Protein AF-A0A7C2TWU6-F1 (afdb_monomer_lite)

Structure (mmCIF, N/CA/C/O backbone):
data_AF-A0A7C2TWU6-F1
#
_entry.id   AF-A0A7C2TWU6-F1
#
loop_
_atom_site.group_PDB
_atom_site.id
_atom_site.type_symbol
_atom_site.label_atom_id
_atom_site.label_alt_id
_atom_site.label_comp_id
_atom_site.label_asym_id
_atom_site.label_entity_id
_atom_site.label_seq_id
_atom_site.pdbx_PDB_ins_code
_atom_site.Cartn_x
_atom_site.Cartn_y
_atom_site.Cartn_z
_atom_site.occupancy
_atom_site.B_iso_or_equiv
_atom_site.auth_seq_id
_atom_site.auth_comp_id
_atom_site.auth_asym_id
_atom_site.auth_atom_id
_atom_site.pdbx_PDB_model_num
ATOM 1 N N . MET A 1 1 ? -16.627 4.616 4.649 1.00 84.94 1 MET A N 1
ATOM 2 C CA . MET A 1 1 ? -16.477 3.192 4.281 1.00 84.94 1 MET A CA 1
ATOM 3 C C . MET A 1 1 ? -15.461 2.556 5.219 1.00 84.94 1 MET A C 1
ATOM 5 O O . MET A 1 1 ? -14.536 3.249 5.632 1.00 84.94 1 MET A O 1
ATOM 9 N N . SER A 1 2 ? -15.648 1.296 5.599 1.00 95.12 2 SER A N 1
ATOM 10 C CA . SER A 1 2 ? -14.759 0.549 6.500 1.00 95.12 2 SER A CA 1
ATOM 11 C C . SER A 1 2 ? -14.535 -0.867 5.976 1.00 95.12 2 SER A C 1
ATOM 13 O O . SER A 1 2 ? -15.329 -1.351 5.170 1.00 95.12 2 SER A O 1
ATOM 15 N N . ALA A 1 3 ? -13.453 -1.504 6.413 1.00 96.31 3 ALA A N 1
ATOM 16 C CA . ALA A 1 3 ? -13.090 -2.871 6.059 1.00 96.31 3 ALA A CA 1
ATOM 17 C C . ALA A 1 3 ? -12.436 -3.579 7.249 1.00 96.31 3 ALA A C 1
ATOM 19 O O . ALA A 1 3 ? -12.066 -2.941 8.234 1.00 96.31 3 ALA A O 1
ATOM 20 N N . ILE A 1 4 ? -12.318 -4.900 7.155 1.00 96.81 4 ILE A N 1
ATOM 21 C CA . ILE A 1 4 ? -11.603 -5.700 8.147 1.00 96.81 4 ILE A CA 1
ATOM 22 C C . ILE A 1 4 ? -10.100 -5.559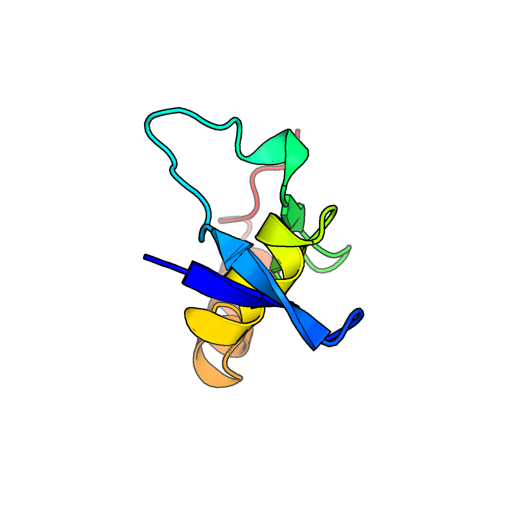 7.897 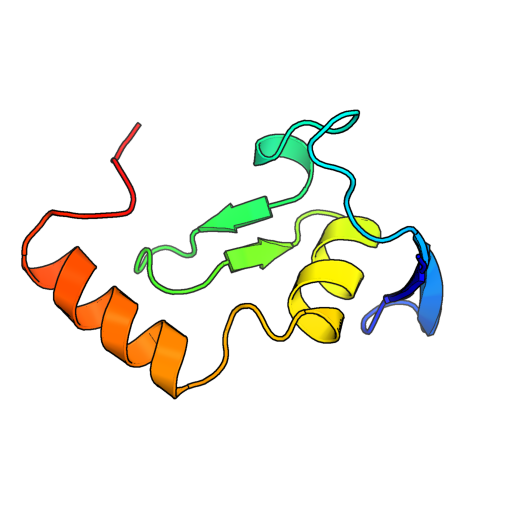1.00 96.81 4 ILE A C 1
ATOM 24 O O . ILE A 1 4 ? -9.636 -5.769 6.776 1.00 96.81 4 ILE A O 1
ATOM 28 N N . ASP A 1 5 ? -9.345 -5.188 8.929 1.00 93.62 5 ASP A N 1
ATOM 29 C CA . ASP A 1 5 ? -7.890 -5.295 8.907 1.00 93.62 5 ASP A CA 1
ATOM 30 C C . ASP A 1 5 ? -7.505 -6.781 8.913 1.00 93.62 5 ASP A C 1
ATOM 32 O O . ASP A 1 5 ? -7.799 -7.474 9.890 1.00 93.62 5 ASP A O 1
ATOM 36 N N . PRO A 1 6 ? -6.834 -7.292 7.867 1.00 91.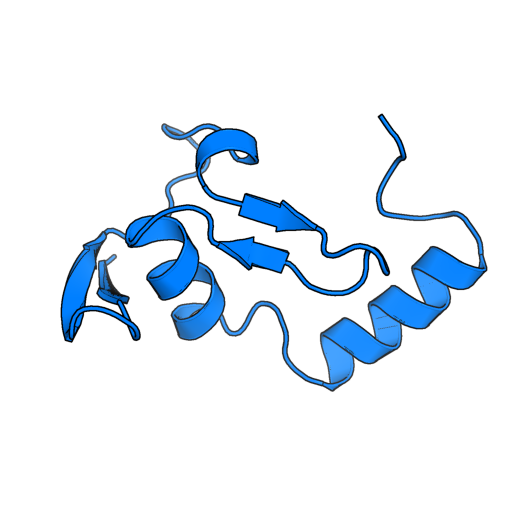25 6 PRO A N 1
ATOM 37 C CA . PRO A 1 6 ? -6.505 -8.712 7.772 1.00 91.25 6 PRO A CA 1
ATOM 38 C C . PRO A 1 6 ? -5.552 -9.194 8.872 1.00 91.25 6 PRO A C 1
ATOM 40 O O . PRO A 1 6 ? -5.454 -10.398 9.084 1.00 91.25 6 PRO A O 1
ATOM 43 N N . LYS A 1 7 ? -4.831 -8.292 9.557 1.00 93.44 7 LYS A N 1
ATOM 44 C CA . LYS A 1 7 ? -3.892 -8.680 10.619 1.00 93.44 7 LYS A CA 1
ATOM 45 C C . LYS A 1 7 ? -4.545 -8.809 11.990 1.00 93.44 7 LYS A C 1
ATOM 47 O O . LYS A 1 7 ? -4.207 -9.726 12.726 1.00 93.44 7 LYS A O 1
ATOM 52 N N . SER A 1 8 ? -5.431 -7.881 12.348 1.00 92.25 8 SER A N 1
ATOM 53 C CA . SER A 1 8 ? -6.082 -7.870 13.667 1.00 92.25 8 SER A CA 1
ATOM 54 C C . SER A 1 8 ? -7.505 -8.432 13.672 1.00 92.25 8 SER A C 1
ATOM 56 O O . SER A 1 8 ? -8.021 -8.742 14.739 1.00 92.25 8 SER A O 1
ATOM 58 N N . GLY A 1 9 ? -8.161 -8.547 12.512 1.00 94.19 9 GLY A N 1
ATOM 59 C CA . GLY A 1 9 ? -9.578 -8.915 12.411 1.00 94.19 9 GLY A CA 1
ATOM 60 C C . GLY A 1 9 ? -10.544 -7.783 12.787 1.00 94.19 9 GLY A C 1
ATOM 61 O O . GLY A 1 9 ? -11.760 -7.950 12.701 1.00 94.19 9 GLY A O 1
ATOM 62 N N . GLU A 1 10 ? -10.033 -6.612 13.171 1.00 95.69 10 GLU A N 1
ATOM 63 C CA . GLU A 1 10 ? -10.855 -5.469 13.555 1.00 95.69 10 GLU A CA 1
ATOM 64 C C . GLU A 1 10 ? -11.440 -4.744 12.339 1.00 95.69 10 GLU A C 1
ATOM 66 O O . GLU A 1 10 ? -10.788 -4.561 11.308 1.00 95.69 10 GLU A O 1
ATOM 71 N N . LYS A 1 11 ? -12.670 -4.242 12.485 1.00 97.56 11 LYS A N 1
ATOM 72 C CA . LYS A 1 11 ? -13.289 -3.360 11.494 1.00 97.56 11 LYS A CA 1
ATOM 73 C C . LYS A 1 11 ? -12.760 -1.937 11.660 1.00 97.56 11 LYS A C 1
ATOM 75 O O . LYS A 1 11 ? -13.092 -1.253 12.624 1.00 97.56 11 LYS A O 1
ATOM 80 N N . VAL A 1 12 ? -11.995 -1.465 10.682 1.00 97.38 12 VAL A N 1
ATOM 81 C CA . VAL A 1 12 ? -11.363 -0.138 10.676 1.00 97.38 12 VAL A CA 1
ATOM 82 C C . VAL A 1 12 ? -11.858 0.709 9.498 1.00 97.38 12 VAL A C 1
ATOM 84 O O . VAL A 1 12 ? -12.288 0.164 8.475 1.00 97.38 12 VAL A O 1
ATOM 87 N N . PRO A 1 13 ? -11.853 2.051 9.594 1.00 97.62 13 PRO A N 1
ATOM 88 C CA . PRO A 1 13 ? -12.179 2.903 8.452 1.00 97.62 13 PRO A CA 1
ATOM 89 C C . PRO A 1 13 ? -11.175 2.703 7.309 1.00 97.62 13 PRO A C 1
ATOM 91 O O . PRO A 1 13 ? -9.991 2.467 7.546 1.00 97.62 13 PRO A O 1
ATOM 94 N N . LEU A 1 14 ? -11.644 2.838 6.066 1.00 97.81 14 LEU A N 1
ATOM 95 C CA . LEU A 1 14 ? -10.752 2.934 4.910 1.00 97.81 14 LEU A CA 1
ATOM 96 C C . LEU A 1 14 ? -10.032 4.283 4.897 1.00 97.81 14 LEU A C 1
ATOM 98 O O . LEU A 1 14 ? -10.538 5.278 5.425 1.00 97.81 14 LEU A O 1
ATOM 102 N N . PHE A 1 15 ? -8.869 4.309 4.252 1.00 98.25 15 PHE A N 1
ATOM 103 C CA . PHE A 1 15 ? -8.084 5.521 4.080 1.00 98.25 15 PHE A CA 1
ATOM 104 C C . PHE A 1 15 ? -8.890 6.630 3.394 1.00 98.25 15 PHE A C 1
ATOM 106 O O . PHE A 1 15 ? -9.582 6.405 2.400 1.00 98.25 15 PHE A O 1
ATOM 113 N N . ASN A 1 16 ? -8.772 7.848 3.916 1.00 97.44 16 ASN A N 1
ATOM 114 C CA . ASN A 1 16 ? -9.405 9.037 3.370 1.00 97.44 16 ASN A CA 1
ATOM 115 C C . ASN A 1 16 ? -8.338 10.041 2.903 1.00 97.44 16 ASN A C 1
ATOM 117 O O . ASN A 1 16 ? -7.841 10.809 3.733 1.00 97.44 16 ASN A O 1
ATOM 121 N N . PRO A 1 17 ? -8.038 10.123 1.593 1.00 96.56 17 PRO A N 1
ATOM 122 C CA . PRO A 1 17 ? -6.996 11.011 1.071 1.00 96.56 17 PRO A CA 1
ATOM 123 C C . PRO A 1 17 ? -7.262 12.500 1.330 1.00 96.56 17 PRO A C 1
ATOM 125 O O . PRO A 1 17 ? -6.331 13.293 1.324 1.00 96.56 17 PRO A O 1
ATOM 128 N N . ARG A 1 18 ? -8.515 12.900 1.603 1.00 97.12 18 ARG A N 1
ATOM 129 C CA . ARG A 1 18 ? -8.862 14.295 1.934 1.00 97.12 18 ARG A CA 1
ATOM 130 C C . ARG A 1 18 ? -8.518 14.686 3.373 1.00 97.12 18 ARG A C 1
ATOM 132 O O . ARG A 1 18 ? -8.570 15.864 3.702 1.00 97.12 18 ARG A O 1
ATOM 139 N N . LYS A 1 19 ? -8.251 13.712 4.250 1.00 97.12 19 LYS A N 1
ATOM 140 C CA . LYS A 1 19 ? -8.010 13.935 5.689 1.00 97.12 19 LYS A CA 1
ATOM 141 C C . LYS A 1 19 ? -6.722 13.295 6.205 1.00 97.12 19 LYS A C 1
ATOM 143 O O . LYS A 1 19 ? -6.259 13.663 7.279 1.00 97.12 19 LYS A O 1
ATOM 148 N N . GLN A 1 20 ? -6.171 12.318 5.492 1.00 97.88 20 GLN A N 1
ATOM 149 C CA . GLN A 1 20 ? -5.050 11.503 5.947 1.00 97.88 20 GLN A CA 1
ATOM 150 C C . GLN A 1 20 ? -3.875 11.606 4.977 1.00 97.88 20 GLN A C 1
ATOM 152 O O . GLN A 1 20 ? -4.052 11.634 3.761 1.00 97.88 20 GLN A O 1
ATOM 157 N N . LYS A 1 21 ? -2.658 11.633 5.527 1.00 97.75 21 LYS A N 1
ATOM 158 C CA . LYS A 1 21 ? -1.423 11.705 4.740 1.00 97.75 21 LYS A CA 1
ATOM 159 C C . LYS A 1 21 ? -1.042 10.318 4.223 1.00 97.75 21 LYS A C 1
ATOM 161 O O . LYS A 1 21 ? -0.934 9.383 5.013 1.00 97.75 21 LYS A O 1
ATOM 166 N N . TRP A 1 22 ? -0.804 10.188 2.917 1.00 95.62 22 TRP A N 1
ATOM 167 C CA . TRP A 1 22 ? -0.473 8.906 2.276 1.00 95.62 22 TRP A CA 1
ATOM 168 C C . TRP A 1 22 ? 0.727 8.205 2.930 1.00 95.62 22 TRP A C 1
ATOM 170 O O . TRP A 1 22 ? 0.624 7.050 3.332 1.00 95.62 22 TRP A O 1
ATOM 180 N N . ASN A 1 23 ? 1.832 8.927 3.122 1.00 95.69 23 ASN A N 1
ATOM 181 C CA . ASN A 1 23 ? 3.085 8.406 3.681 1.00 95.69 23 ASN A CA 1
ATOM 182 C C . ASN A 1 23 ? 2.987 7.893 5.133 1.00 95.69 23 ASN A C 1
ATOM 184 O O . ASN A 1 23 ? 3.830 7.108 5.558 1.00 95.69 23 ASN A O 1
ATOM 188 N N . MET A 1 24 ? 1.959 8.295 5.887 1.00 97.62 24 MET A N 1
ATOM 189 C CA . MET A 1 24 ? 1.695 7.760 7.230 1.00 97.62 24 MET A CA 1
ATOM 190 C C . MET A 1 24 ? 1.024 6.384 7.185 1.00 97.62 24 MET A C 1
ATOM 192 O O . MET A 1 24 ? 1.176 5.583 8.105 1.00 97.62 24 MET A O 1
ATOM 196 N N . HIS A 1 25 ? 0.275 6.094 6.120 1.00 97.88 25 HIS A N 1
ATOM 197 C CA . HIS A 1 25 ? -0.511 4.867 6.001 1.00 97.88 25 HIS A CA 1
ATOM 198 C C . HIS A 1 25 ? 0.080 3.861 5.020 1.00 97.88 25 HIS A C 1
ATOM 200 O O . HIS A 1 25 ? -0.199 2.671 5.171 1.00 97.88 25 H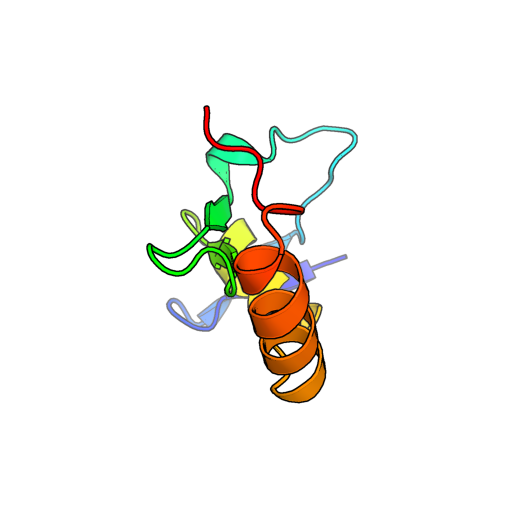IS A O 1
ATOM 206 N N . PHE A 1 26 ? 0.898 4.307 4.067 1.00 97.50 26 PHE A N 1
ATOM 207 C CA . PHE A 1 26 ? 1.415 3.481 2.985 1.00 97.50 26 PHE A CA 1
ATOM 208 C C . PHE A 1 26 ? 2.887 3.759 2.684 1.00 97.50 26 PHE A C 1
ATOM 210 O O . PHE A 1 26 ? 3.424 4.826 2.984 1.00 97.50 26 PHE A O 1
ATOM 217 N N . TYR A 1 27 ? 3.530 2.784 2.056 1.00 95.56 27 TYR A N 1
ATOM 218 C CA . TYR A 1 27 ? 4.818 2.921 1.389 1.00 95.56 27 TYR A CA 1
ATOM 219 C C . TYR A 1 27 ? 4.906 1.955 0.214 1.00 95.56 27 TYR A C 1
ATOM 221 O O . TYR A 1 27 ? 4.102 1.031 0.110 1.00 95.56 27 TYR A O 1
ATOM 229 N N . TRP A 1 28 ? 5.871 2.192 -0.663 1.00 94.31 28 TRP A N 1
ATOM 230 C CA . TRP A 1 28 ? 6.229 1.253 -1.716 1.00 94.31 28 TRP A CA 1
ATOM 231 C C . TRP A 1 28 ? 7.211 0.223 -1.178 1.00 94.31 28 TRP A C 1
ATOM 233 O O . TRP A 1 28 ? 8.061 0.562 -0.356 1.00 94.31 28 TRP A O 1
ATOM 243 N N . ASP A 1 29 ? 7.085 -1.024 -1.616 1.00 94.50 29 ASP A N 1
ATOM 244 C CA . ASP A 1 29 ? 8.139 -2.011 -1.406 1.00 94.50 29 ASP A CA 1
ATOM 245 C C . ASP A 1 29 ? 9.423 -1.618 -2.158 1.00 94.50 29 ASP A C 1
ATOM 247 O O . ASP A 1 29 ? 9.425 -0.693 -2.969 1.00 94.50 29 ASP A O 1
ATOM 251 N N . GLU A 1 30 ? 10.521 -2.328 -1.902 1.00 91.44 30 GLU A N 1
ATOM 252 C CA . GLU A 1 30 ? 11.830 -2.024 -2.503 1.00 91.44 30 GLU A CA 1
ATOM 253 C C . GLU A 1 30 ? 11.806 -2.062 -4.037 1.00 91.44 30 GLU A C 1
ATOM 255 O O . GLU A 1 30 ? 12.522 -1.307 -4.688 1.00 91.44 30 GLU A O 1
ATOM 260 N N . SER A 1 31 ? 10.942 -2.902 -4.616 1.00 91.62 31 SER A N 1
ATOM 261 C CA . SER A 1 31 ? 10.761 -2.985 -6.067 1.00 91.62 31 SER A CA 1
ATOM 262 C C . SER A 1 31 ? 9.945 -1.830 -6.655 1.00 91.62 31 SER A C 1
ATOM 264 O O . SER A 1 31 ? 9.913 -1.663 -7.871 1.00 91.62 31 SER A O 1
ATOM 266 N N . GLY A 1 32 ? 9.245 -1.051 -5.825 1.00 93.31 32 GLY A N 1
ATOM 267 C CA . GLY A 1 32 ? 8.361 0.015 -6.281 1.00 93.31 32 GLY A CA 1
ATOM 268 C C . GLY A 1 32 ? 7.055 -0.466 -6.924 1.00 93.31 32 GLY A C 1
ATOM 269 O O . GLY A 1 32 ? 6.331 0.326 -7.526 1.00 93.31 32 GLY A O 1
ATOM 270 N N . THR A 1 33 ? 6.720 -1.752 -6.812 1.00 95.25 33 THR A N 1
ATOM 271 C CA . THR A 1 33 ? 5.580 -2.357 -7.525 1.00 95.25 33 THR A CA 1
ATOM 272 C C . THR A 1 33 ? 4.377 -2.610 -6.620 1.00 95.25 33 THR A C 1
ATOM 274 O O . THR A 1 33 ? 3.228 -2.636 -7.085 1.00 95.25 33 THR A O 1
ATOM 277 N N . LYS A 1 34 ? 4.599 -2.742 -5.309 1.00 96.56 34 LYS A N 1
ATOM 278 C CA . LYS A 1 34 ? 3.557 -3.038 -4.323 1.00 96.56 34 LYS A CA 1
ATOM 279 C C . LYS A 1 34 ? 3.400 -1.901 -3.327 1.00 96.56 34 LYS A C 1
ATOM 281 O O . LYS A 1 34 ? 4.366 -1.378 -2.784 1.00 96.56 34 LYS A O 1
ATOM 286 N N . ILE A 1 35 ? 2.146 -1.584 -3.025 1.00 96.88 35 ILE A N 1
ATOM 287 C CA . ILE A 1 35 ? 1.776 -0.663 -1.952 1.00 96.88 35 ILE A CA 1
ATOM 288 C C . ILE A 1 35 ? 1.620 -1.468 -0.668 1.00 96.88 35 ILE A C 1
ATOM 290 O O . ILE A 1 35 ? 0.754 -2.338 -0.572 1.00 96.88 35 ILE A O 1
ATOM 294 N N . ILE A 1 36 ? 2.420 -1.162 0.342 1.00 96.81 36 ILE A N 1
ATOM 295 C CA . ILE A 1 36 ? 2.374 -1.815 1.644 1.00 96.81 36 ILE A CA 1
ATOM 296 C C . ILE A 1 36 ? 1.757 -0.867 2.672 1.00 96.81 36 ILE A C 1
ATOM 298 O O . ILE A 1 36 ? 2.126 0.302 2.775 1.00 96.81 36 ILE A O 1
ATOM 302 N N . GLY A 1 37 ? 0.799 -1.371 3.452 1.00 96.69 37 GLY A N 1
ATOM 303 C CA . GLY A 1 37 ? 0.233 -0.626 4.576 1.00 96.69 37 GLY A CA 1
ATOM 304 C C . GLY A 1 37 ? 1.220 -0.510 5.747 1.00 96.69 37 GLY A C 1
ATOM 305 O O . GLY A 1 37 ? 1.939 -1.460 6.052 1.00 96.69 37 GLY A O 1
ATOM 306 N N . ARG A 1 38 ? 1.223 0.632 6.442 1.00 96.75 38 ARG A N 1
ATOM 307 C CA . ARG A 1 38 ? 1.971 0.880 7.697 1.00 96.75 38 ARG A CA 1
ATOM 308 C C . ARG A 1 38 ? 1.103 0.790 8.955 1.00 96.75 38 ARG A C 1
ATOM 310 O O . ARG A 1 38 ? 1.618 0.697 10.060 1.00 96.75 38 ARG A O 1
ATOM 317 N N . THR A 1 39 ? -0.215 0.861 8.788 1.00 97.38 39 THR A N 1
ATOM 318 C CA . THR A 1 39 ? -1.206 0.945 9.873 1.00 97.38 39 THR A CA 1
ATOM 319 C C . THR A 1 39 ? -2.358 -0.021 9.610 1.00 97.38 39 THR A C 1
ATOM 321 O O . THR A 1 39 ? -2.543 -0.436 8.465 1.00 97.38 39 THR A O 1
ATOM 324 N N . LYS A 1 40 ? -3.196 -0.297 10.623 1.00 97.62 40 LYS A N 1
ATOM 325 C CA . LYS A 1 40 ? -4.441 -1.077 10.461 1.00 97.62 40 LYS A CA 1
ATOM 326 C C . LYS A 1 40 ? -5.309 -0.547 9.308 1.00 97.62 40 LYS A C 1
ATOM 328 O O . LYS A 1 40 ? -5.747 -1.310 8.455 1.00 97.62 40 LYS A O 1
ATOM 333 N N . ILE A 1 41 ? -5.467 0.780 9.221 1.00 97.88 41 ILE A N 1
ATOM 334 C CA . ILE A 1 41 ? -6.168 1.458 8.113 1.00 97.88 41 ILE A CA 1
ATOM 335 C C . ILE A 1 41 ? -5.489 1.161 6.770 1.00 97.88 41 ILE A C 1
ATOM 337 O O . ILE A 1 41 ? -6.167 0.857 5.791 1.00 97.88 41 ILE A O 1
ATOM 341 N N . GLY A 1 42 ? -4.156 1.231 6.715 1.00 97.62 42 GLY A N 1
ATOM 342 C CA . GLY A 1 42 ? -3.387 0.943 5.506 1.00 97.62 42 GLY A CA 1
ATOM 343 C C . GLY A 1 42 ? -3.549 -0.504 5.033 1.00 97.62 42 GLY A C 1
ATOM 344 O O . GLY A 1 42 ? -3.866 -0.731 3.868 1.00 97.62 42 GLY A O 1
ATOM 345 N N . TRP A 1 43 ? -3.399 -1.484 5.929 1.00 97.75 43 TRP A N 1
ATOM 346 C CA . TRP A 1 43 ? -3.565 -2.909 5.609 1.00 97.75 43 TRP A CA 1
ATOM 347 C C . TRP A 1 43 ? -4.988 -3.243 5.161 1.00 97.75 43 TRP A C 1
ATOM 349 O O . TRP A 1 43 ? -5.169 -3.889 4.123 1.00 97.75 43 TRP A O 1
ATOM 359 N N . ALA A 1 44 ? -5.992 -2.744 5.887 1.00 97.94 44 ALA A N 1
ATOM 360 C CA . ALA A 1 44 ? -7.392 -2.896 5.511 1.00 97.94 44 ALA A CA 1
ATOM 361 C C . ALA A 1 44 ? -7.673 -2.272 4.137 1.00 97.94 44 ALA A C 1
ATOM 363 O O .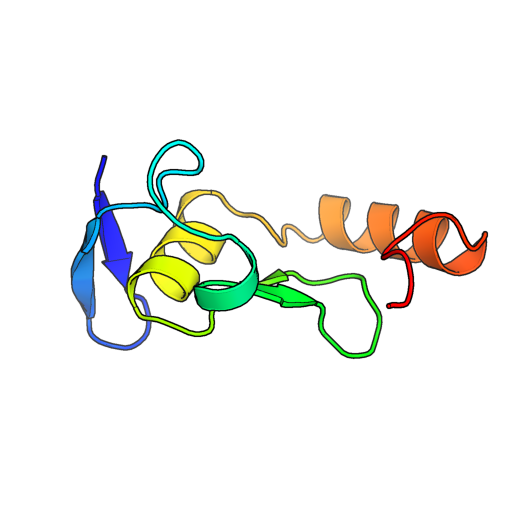 ALA A 1 44 ? -8.342 -2.882 3.309 1.00 97.94 44 ALA A O 1
ATOM 364 N N . THR A 1 45 ? -7.117 -1.088 3.855 1.00 98.06 45 THR A N 1
ATOM 365 C CA . THR A 1 45 ? -7.323 -0.389 2.577 1.00 98.06 45 THR A CA 1
ATOM 366 C C . THR A 1 45 ? -6.677 -1.112 1.402 1.00 98.06 45 THR A C 1
ATOM 368 O O . THR A 1 45 ? -7.349 -1.322 0.395 1.00 98.06 45 THR A O 1
ATOM 371 N N . VAL A 1 46 ? -5.411 -1.527 1.522 1.00 97.88 46 VAL A N 1
ATOM 372 C CA . VAL A 1 46 ? -4.703 -2.264 0.458 1.00 97.88 46 VAL A CA 1
ATOM 373 C C . VAL A 1 46 ? -5.474 -3.524 0.072 1.00 97.88 46 VAL A C 1
ATOM 375 O O . VAL A 1 46 ? -5.627 -3.814 -1.115 1.00 97.88 46 VAL A O 1
ATOM 378 N N . THR A 1 47 ? -5.998 -4.233 1.072 1.00 96.56 47 THR A N 1
ATOM 379 C CA . THR A 1 47 ? -6.751 -5.477 0.884 1.00 96.56 47 THR A CA 1
ATOM 380 C C . THR A 1 47 ? -8.133 -5.210 0.295 1.00 96.56 47 THR A C 1
ATOM 382 O O . THR A 1 47 ? -8.483 -5.773 -0.740 1.00 96.56 47 THR A O 1
ATOM 385 N N . ALA A 1 48 ? -8.908 -4.309 0.905 1.00 97.06 48 ALA A N 1
ATOM 386 C CA . ALA A 1 48 ? -10.280 -4.019 0.495 1.00 97.06 48 ALA A CA 1
ATOM 387 C C . ALA A 1 48 ? -10.365 -3.411 -0.910 1.00 97.06 48 ALA A C 1
ATOM 389 O O . ALA A 1 48 ? -11.274 -3.743 -1.667 1.00 97.06 48 ALA A O 1
ATOM 390 N N . LEU A 1 49 ? -9.411 -2.546 -1.268 1.00 96.81 49 LEU A N 1
ATOM 391 C CA . LEU A 1 49 ? -9.339 -1.914 -2.587 1.00 96.81 49 LEU A CA 1
ATOM 392 C C . LEU A 1 49 ? -8.488 -2.705 -3.586 1.00 96.81 49 LEU A C 1
ATOM 394 O O . LEU A 1 49 ? -8.298 -2.250 -4.709 1.00 96.81 49 LEU A O 1
ATOM 398 N N . LYS A 1 50 ? -7.976 -3.878 -3.188 1.00 97.06 50 LYS A N 1
ATOM 399 C CA . LYS A 1 50 ? -7.185 -4.781 -4.033 1.00 97.06 50 LYS A CA 1
ATOM 400 C C . LYS A 1 50 ? -6.039 -4.055 -4.764 1.00 97.06 50 LYS A C 1
ATOM 402 O O . LYS A 1 50 ? -5.786 -4.279 -5.944 1.00 97.06 50 LYS A O 1
ATOM 407 N N . MET A 1 51 ? -5.316 -3.188 -4.050 1.00 96.88 51 MET A N 1
ATOM 408 C CA . MET A 1 51 ? -4.311 -2.272 -4.628 1.00 96.88 51 MET A CA 1
ATOM 409 C C . MET A 1 51 ? -3.092 -2.964 -5.262 1.00 96.88 51 MET A C 1
ATOM 411 O O . MET A 1 51 ? -2.326 -2.312 -5.978 1.00 96.88 51 MET A O 1
ATOM 415 N N . ASN A 1 52 ? -2.908 -4.256 -4.976 1.00 97.50 52 ASN A N 1
ATOM 416 C CA . ASN A 1 52 ? -1.792 -5.084 -5.433 1.00 97.50 52 ASN A CA 1
ATOM 417 C C . ASN A 1 52 ? -2.277 -6.351 -6.160 1.00 97.50 52 ASN A C 1
ATOM 419 O O . ASN A 1 52 ? -1.702 -7.421 -5.968 1.00 97.50 52 ASN A O 1
ATOM 423 N N . LEU A 1 53 ? -3.355 -6.264 -6.951 1.00 97.88 53 LEU A N 1
ATOM 424 C CA . LEU A 1 53 ? -3.721 -7.367 -7.850 1.00 97.88 53 LEU A CA 1
ATOM 425 C C . LEU A 1 53 ? -2.546 -7.724 -8.777 1.00 97.88 53 LEU A C 1
ATOM 427 O O . LEU A 1 53 ? -1.826 -6.807 -9.181 1.00 97.88 53 LEU A O 1
ATOM 431 N N . PRO A 1 54 ? -2.371 -9.010 -9.144 1.00 97.69 54 PRO A N 1
ATOM 432 C CA . PRO A 1 54 ? -1.257 -9.456 -9.981 1.00 97.69 54 PRO A CA 1
ATOM 433 C C . PRO A 1 54 ? -1.075 -8.620 -11.251 1.00 97.69 54 PRO A C 1
ATOM 435 O O . PRO A 1 54 ? 0.034 -8.163 -11.516 1.00 97.69 54 PRO A O 1
ATOM 438 N N . ASP A 1 55 ? -2.165 -8.316 -11.958 1.00 97.31 55 ASP A N 1
ATOM 439 C CA . ASP A 1 55 ? -2.124 -7.521 -13.190 1.00 97.31 55 ASP A CA 1
ATOM 440 C C . ASP A 1 55 ? -1.623 -6.091 -12.939 1.00 97.31 55 ASP A C 1
ATOM 442 O O . ASP A 1 55 ? -0.791 -5.576 -13.682 1.00 97.31 55 ASP A O 1
ATOM 446 N N . ILE A 1 56 ? -2.069 -5.450 -11.851 1.00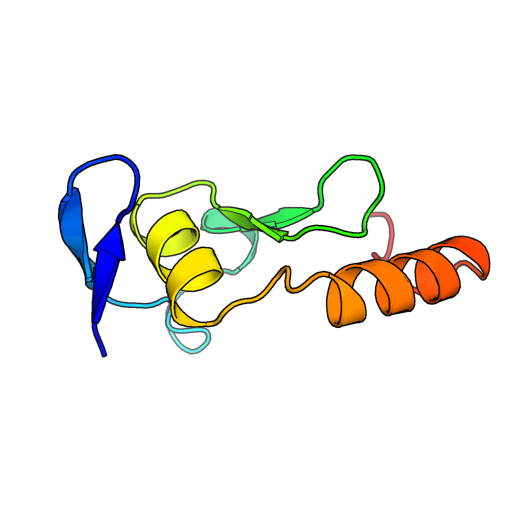 96.00 56 ILE A N 1
ATOM 447 C CA . ILE A 1 56 ? -1.632 -4.094 -11.474 1.00 96.00 56 ILE A CA 1
ATOM 448 C C . ILE A 1 56 ? -0.142 -4.095 -11.117 1.00 96.00 56 ILE A C 1
ATOM 450 O O . ILE A 1 56 ? 0.590 -3.184 -11.503 1.00 96.00 56 ILE A O 1
ATOM 454 N N . VAL A 1 57 ? 0.310 -5.105 -10.370 1.00 96.62 57 VAL A N 1
ATOM 455 C CA . VAL A 1 57 ? 1.722 -5.251 -9.991 1.00 96.62 57 VAL A CA 1
ATOM 456 C C . VAL A 1 57 ? 2.581 -5.483 -11.235 1.00 96.62 57 VAL A C 1
ATOM 458 O O . VAL A 1 57 ? 3.603 -4.821 -11.377 1.00 96.62 57 VAL A O 1
ATOM 461 N N . SER A 1 58 ? 2.136 -6.336 -12.163 1.00 96.44 58 SER A N 1
ATOM 462 C CA . SER A 1 58 ? 2.826 -6.599 -13.432 1.00 96.44 58 SER A CA 1
ATOM 463 C C . SER A 1 58 ? 2.980 -5.330 -14.275 1.00 96.44 58 SER A C 1
ATOM 465 O O . SER A 1 58 ? 4.084 -5.013 -14.718 1.00 96.44 58 SER A O 1
ATOM 467 N N . TRP A 1 59 ? 1.914 -4.535 -14.410 1.00 95.31 59 TRP A N 1
ATOM 468 C CA . TRP A 1 59 ? 1.985 -3.241 -15.090 1.00 95.31 59 TRP A CA 1
ATOM 469 C C . TRP A 1 59 ? 2.961 -2.273 -14.419 1.00 95.31 59 TRP A C 1
ATOM 471 O O . TRP A 1 59 ? 3.748 -1.618 -15.103 1.00 95.31 59 TRP A O 1
ATOM 481 N N . ARG A 1 60 ? 2.963 -2.195 -13.083 1.00 94.75 60 ARG A N 1
ATOM 482 C CA . ARG A 1 60 ? 3.924 -1.356 -12.352 1.00 94.75 60 ARG A CA 1
ATOM 483 C C . ARG A 1 60 ? 5.363 -1.816 -12.560 1.00 94.75 60 ARG A C 1
ATOM 485 O O . ARG A 1 60 ? 6.219 -0.954 -12.693 1.00 94.75 60 ARG A O 1
ATOM 492 N N . SER A 1 61 ? 5.638 -3.119 -12.656 1.00 94.19 61 SER A N 1
ATOM 493 C CA . SER A 1 61 ? 6.986 -3.622 -12.965 1.00 94.19 61 SER A CA 1
ATOM 494 C C . SER A 1 61 ? 7.520 -3.079 -14.293 1.00 94.19 61 SER A C 1
ATOM 496 O O . SER A 1 61 ? 8.689 -2.709 -14.370 1.00 94.19 61 SER A O 1
ATOM 498 N N . ILE A 1 62 ? 6.666 -2.969 -15.315 1.00 94.56 62 ILE A N 1
ATOM 499 C CA . ILE A 1 62 ? 7.039 -2.376 -16.609 1.00 94.56 62 ILE A CA 1
ATOM 500 C C . ILE A 1 62 ? 7.348 -0.884 -16.441 1.00 94.56 62 ILE A C 1
ATOM 502 O O . ILE A 1 62 ? 8.381 -0.412 -16.907 1.00 94.56 62 ILE A O 1
ATOM 506 N N . ILE A 1 63 ? 6.481 -0.147 -15.739 1.00 91.75 63 ILE A N 1
ATOM 507 C CA . ILE A 1 63 ? 6.635 1.301 -15.516 1.00 91.75 63 ILE A CA 1
ATOM 508 C C . ILE A 1 63 ? 7.903 1.616 -14.706 1.00 91.75 63 ILE A C 1
ATOM 510 O O . ILE A 1 63 ? 8.624 2.558 -15.035 1.00 91.75 63 ILE A O 1
ATOM 514 N N . VAL A 1 64 ? 8.197 0.821 -13.674 1.00 92.75 64 VAL A N 1
ATOM 515 C CA . VAL A 1 64 ? 9.442 0.910 -12.895 1.00 92.75 64 VAL A CA 1
ATOM 516 C C . VAL A 1 64 ? 10.647 0.665 -13.798 1.00 92.75 64 VAL A C 1
ATOM 518 O O . VAL A 1 64 ? 11.606 1.431 -13.757 1.00 92.75 64 VAL A O 1
ATOM 521 N N . GLY A 1 65 ? 10.586 -0.363 -14.652 1.00 90.56 65 GLY A N 1
ATOM 522 C CA . GLY A 1 65 ? 11.670 -0.719 -15.570 1.00 90.56 65 GLY A CA 1
ATOM 523 C C . GLY A 1 65 ? 12.033 0.379 -16.573 1.00 90.56 65 GLY A C 1
ATOM 524 O O . GLY A 1 65 ? 13.180 0.447 -17.004 1.00 90.56 65 GLY A O 1
ATOM 525 N N . ILE A 1 66 ? 11.091 1.267 -16.905 1.00 92.69 66 ILE A N 1
ATOM 526 C CA . ILE A 1 66 ? 11.327 2.437 -17.769 1.00 92.69 66 ILE A CA 1
ATOM 527 C C . ILE A 1 66 ? 11.578 3.737 -16.982 1.00 92.69 66 ILE A C 1
ATOM 529 O O . ILE A 1 66 ? 11.607 4.812 -17.575 1.00 92.69 66 ILE A O 1
ATOM 533 N N . GLY A 1 67 ? 11.736 3.661 -15.655 1.00 87.12 67 GLY A N 1
ATOM 534 C CA . GLY A 1 67 ? 12.032 4.810 -14.792 1.00 87.12 67 GLY A CA 1
ATOM 535 C C . GLY A 1 67 ? 10.850 5.749 -14.521 1.00 87.12 67 GLY A C 1
ATOM 536 O O . GLY A 1 67 ? 11.062 6.888 -14.118 1.00 87.12 67 GLY A O 1
ATOM 537 N N . GLY A 1 68 ? 9.605 5.316 -14.748 1.00 82.75 68 GLY A N 1
ATOM 538 C CA . GLY A 1 68 ? 8.432 6.190 -14.622 1.00 82.75 68 GLY A CA 1
ATOM 539 C C . GLY A 1 68 ? 7.893 6.355 -13.195 1.00 82.75 68 GLY A C 1
ATOM 540 O O . GLY A 1 68 ? 7.342 7.402 -12.858 1.00 82.75 68 GLY A O 1
ATOM 541 N N . TYR A 1 69 ? 7.984 5.317 -12.361 1.00 73.38 69 TYR A N 1
ATOM 542 C CA . TYR A 1 69 ? 7.376 5.272 -11.024 1.00 73.38 69 TYR A CA 1
ATOM 543 C C . TYR A 1 69 ? 7.984 4.122 -10.195 1.00 73.38 69 TYR A C 1
ATOM 545 O O . TYR A 1 69 ? 8.381 3.143 -10.815 1.00 73.38 69 TYR A O 1
ATOM 553 N N . PRO A 1 70 ? 7.994 4.150 -8.844 1.00 67.31 70 PRO A N 1
ATOM 554 C CA . PRO A 1 70 ? 7.716 5.293 -7.979 1.00 67.31 70 PRO A CA 1
ATOM 555 C C . PRO A 1 70 ? 8.771 6.374 -8.165 1.00 67.31 70 PRO A C 1
ATOM 557 O O . PRO A 1 70 ? 9.939 6.028 -8.333 1.00 67.31 70 PRO A O 1
ATOM 560 N N . PRO A 1 71 ? 8.394 7.667 -8.129 1.00 65.56 71 PRO A N 1
ATOM 561 C CA . PRO A 1 71 ? 9.386 8.726 -8.083 1.00 65.56 71 PRO A CA 1
ATOM 562 C C . PRO A 1 71 ? 10.258 8.466 -6.855 1.00 65.56 71 PRO A C 1
ATOM 564 O O . PRO A 1 71 ? 9.740 8.375 -5.736 1.00 65.56 71 PRO A O 1
ATOM 567 N N . GLN A 1 72 ? 11.556 8.249 -7.071 1.00 61.47 72 GLN A N 1
ATOM 568 C CA . GLN A 1 72 ? 12.499 8.226 -5.962 1.00 61.47 72 GLN A CA 1
ATOM 569 C C . GLN A 1 72 ? 12.454 9.601 -5.273 1.00 61.47 72 GLN A C 1
ATOM 571 O O . GLN A 1 72 ? 12.286 10.620 -5.945 1.00 61.47 72 GLN A O 1
ATOM 576 N N . LEU A 1 73 ? 12.497 9.579 -3.935 1.00 47.72 73 LEU A N 1
ATOM 577 C CA . LEU A 1 73 ? 12.522 10.750 -3.049 1.00 47.72 73 LEU A CA 1
ATOM 578 C C . LEU A 1 73 ? 13.557 11.795 -3.478 1.00 47.72 73 LEU A C 1
ATOM 580 O O . LEU A 1 73 ? 14.687 11.376 -3.814 1.00 47.72 73 LEU A O 1
#

pLDDT: mean 93.26, std 8.97, range [47.72, 98.25]

Secondary structure (DSSP, 8-state):
-EEE-TTT--EEEPP-TTTS-HHHHEEE-TTSS-EEESSHHHHHHHHHTTTT-HHHHHHHHHHHHTT-SSPP-

Sequence (73 aa):
MSAIDPKSGEKVPLFNPRKQKWNMHFYWDESGTKIIGRTKIGWATVTALKMNLPDIVSWRSIIVGIGGYPPQL

Radius of gyration: 12.95 Å; chains: 1; bounding box: 29×24×31 Å

Foldseek 3Di:
DWFQQPPPRDIDRADDVVPDDDVQFWDADPLQQDIDGPDSNNSRNCVVVVVRDPVSSVVRNVCVVVVNDDPDD